Protein AF-A0A7Y2SJ14-F1 (afdb_monomer_lite)

Radius of gyration: 13.79 Å; chains: 1; bounding box: 32×38×30 Å

pLDDT: mean 85.75, std 10.28, range [45.66, 97.44]

Foldseek 3Di:
DDAFEWEDAQADIDGDAAAAFKHKYKYAYHHPFFFKFKFKKFAPDPDDLVLQLVQLVQVLVVHHDPDHGDIGGFDDDGDGTSNDIDIDMGRDDWHKMKMFMDGPDPRRHRNDDMDMDTHD

Sequence (120 aa):
MLLSAITIGKDDYSIPELSAGTHTLKVVNASGDPDGWAFIVKLGGDTKAEDILPAFAFLFGGQQPAKMPDFSPVGGLMGYTLGDSFYTTLDLAPGNYAVIASVGAQGLPYSGLTKSFTVK

Structure (mmCIF, N/CA/C/O backbone):
data_AF-A0A7Y2SJ14-F1
#
_entry.id   AF-A0A7Y2SJ14-F1
#
loop_
_atom_site.group_PDB
_atom_site.id
_atom_site.type_symbol
_atom_site.label_atom_id
_atom_site.label_alt_id
_atom_site.label_comp_id
_atom_site.label_asym_id
_atom_site.label_entity_id
_atom_site.label_seq_id
_atom_site.pdbx_PDB_ins_code
_atom_site.Cartn_x
_atom_site.Cartn_y
_atom_site.Cartn_z
_atom_site.occupancy
_atom_site.B_iso_or_equiv
_atom_site.auth_seq_id
_atom_site.auth_comp_id
_atom_site.auth_asym_id
_atom_site.auth_atom_id
_atom_site.pdbx_PDB_model_num
ATOM 1 N N . MET A 1 1 ? -11.129 -20.782 9.108 1.00 45.66 1 MET A N 1
ATOM 2 C CA . MET A 1 1 ? -10.720 -19.368 9.001 1.00 45.66 1 MET A CA 1
ATOM 3 C C . MET A 1 1 ? -10.605 -19.073 7.513 1.00 45.66 1 MET A C 1
ATOM 5 O O . MET A 1 1 ? -9.829 -19.754 6.855 1.00 45.66 1 MET A O 1
ATOM 9 N N . LEU A 1 2 ? -11.450 -18.206 6.951 1.00 50.69 2 LEU A N 1
ATOM 10 C CA . LEU A 1 2 ? -11.307 -17.790 5.551 1.00 50.69 2 LEU A CA 1
ATOM 11 C C . LEU A 1 2 ? -10.123 -16.822 5.492 1.00 50.69 2 LEU A C 1
ATOM 13 O O . LEU A 1 2 ? -10.137 -15.802 6.173 1.00 50.69 2 LEU A O 1
ATOM 17 N N . LEU A 1 3 ? -9.081 -17.180 4.748 1.00 67.44 3 LEU A N 1
ATOM 18 C CA . LEU A 1 3 ? -7.978 -16.270 4.452 1.00 67.44 3 LEU A CA 1
ATOM 19 C C . LEU A 1 3 ? -8.507 -15.157 3.542 1.00 67.44 3 LEU A C 1
ATOM 21 O O . LEU A 1 3 ? -8.953 -15.435 2.429 1.00 67.44 3 LEU A O 1
ATOM 25 N N . SER A 1 4 ? -8.459 -13.914 4.015 1.00 87.06 4 SER A N 1
ATOM 26 C CA . SER A 1 4 ? -8.756 -12.736 3.201 1.00 87.06 4 SER A CA 1
ATOM 27 C C . SER A 1 4 ? -7.645 -12.536 2.171 1.00 87.06 4 SER A C 1
ATOM 29 O O . SER A 1 4 ? -6.463 -12.667 2.501 1.00 87.06 4 SER A O 1
ATOM 31 N N . ALA A 1 5 ? -8.010 -12.241 0.921 1.00 89.31 5 ALA A N 1
ATOM 32 C CA . ALA A 1 5 ? -7.053 -12.128 -0.175 1.00 89.31 5 ALA A CA 1
ATOM 33 C C . ALA A 1 5 ? -7.089 -10.749 -0.838 1.00 89.31 5 ALA A C 1
ATOM 35 O O . ALA A 1 5 ? -8.134 -10.340 -1.335 1.00 89.31 5 ALA A O 1
ATOM 36 N N . ILE A 1 6 ? -5.942 -10.074 -0.899 1.00 90.12 6 ILE A N 1
ATOM 37 C CA . ILE A 1 6 ? -5.731 -8.919 -1.778 1.00 90.12 6 ILE A CA 1
ATOM 38 C C . ILE A 1 6 ? -5.273 -9.462 -3.130 1.00 90.12 6 ILE A C 1
ATOM 40 O O . ILE A 1 6 ? -4.290 -10.195 -3.192 1.00 90.12 6 ILE A O 1
ATOM 44 N N . THR A 1 7 ? -5.964 -9.107 -4.208 1.00 9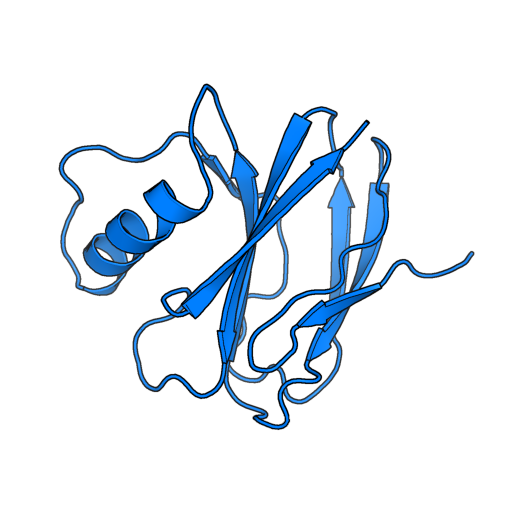1.00 7 THR A N 1
ATOM 45 C CA . THR A 1 7 ? -5.581 -9.501 -5.570 1.00 91.00 7 THR A CA 1
ATOM 46 C C . THR A 1 7 ? -5.134 -8.275 -6.349 1.00 91.00 7 THR A C 1
ATOM 48 O O . THR A 1 7 ? -5.870 -7.293 -6.424 1.00 91.00 7 THR A O 1
ATOM 51 N N . ILE A 1 8 ? -3.932 -8.344 -6.912 1.00 89.19 8 ILE A N 1
ATOM 52 C CA . ILE A 1 8 ? -3.313 -7.316 -7.747 1.00 89.19 8 ILE A CA 1
ATOM 53 C C . ILE A 1 8 ? -3.466 -7.769 -9.196 1.00 89.19 8 ILE A C 1
ATOM 55 O O . ILE A 1 8 ? -2.836 -8.745 -9.607 1.00 89.19 8 ILE A O 1
ATOM 59 N N . GLY A 1 9 ? -4.355 -7.119 -9.939 1.00 87.88 9 GLY A N 1
ATOM 60 C CA . GLY A 1 9 ? -4.533 -7.342 -11.366 1.00 87.88 9 GLY A CA 1
ATOM 61 C C . GLY A 1 9 ? -3.550 -6.517 -12.191 1.00 87.88 9 GLY A C 1
ATOM 62 O O . GLY A 1 9 ? -2.658 -5.854 -11.663 1.00 87.88 9 GLY A O 1
ATOM 63 N N . LYS A 1 10 ? -3.712 -6.568 -13.514 1.00 83.88 10 LYS A N 1
ATOM 64 C CA . LYS A 1 10 ? -2.879 -5.788 -14.438 1.00 83.88 10 LYS A CA 1
ATOM 65 C C . LYS A 1 10 ? -3.166 -4.289 -14.344 1.00 83.88 10 LYS A C 1
ATOM 67 O O . LYS A 1 10 ? -2.232 -3.499 -14.369 1.00 83.88 10 LYS A O 1
ATOM 72 N N . ASP A 1 11 ? -4.445 -3.936 -14.234 1.00 85.31 11 ASP A N 1
ATOM 73 C CA . ASP A 1 11 ? -4.937 -2.552 -14.260 1.00 85.31 11 ASP A CA 1
ATOM 74 C C . ASP A 1 11 ? -5.841 -2.232 -13.050 1.00 85.31 11 ASP A C 1
ATOM 76 O O . ASP A 1 11 ? -6.355 -1.121 -12.920 1.00 85.31 11 ASP A O 1
ATOM 80 N N . ASP A 1 12 ? -6.065 -3.201 -12.156 1.00 87.50 12 ASP A N 1
ATOM 81 C CA . ASP A 1 12 ? -7.016 -3.104 -11.052 1.00 87.50 12 ASP A CA 1
ATOM 82 C C . ASP A 1 12 ? -6.581 -3.867 -9.788 1.00 87.50 12 ASP A C 1
ATOM 84 O O . ASP A 1 12 ? -5.557 -4.549 -9.740 1.00 87.50 12 ASP A O 1
ATOM 88 N N . TYR A 1 13 ? -7.381 -3.719 -8.728 1.00 88.94 13 TYR A N 1
ATOM 89 C CA . TYR A 1 13 ? -7.219 -4.437 -7.467 1.00 88.94 13 TYR A CA 1
ATOM 90 C C . TYR A 1 13 ? -8.559 -4.937 -6.948 1.00 88.94 13 TYR A C 1
ATOM 92 O O . TYR A 1 13 ? -9.562 -4.217 -6.988 1.00 88.94 13 TYR A O 1
ATOM 100 N N . SER A 1 14 ? -8.523 -6.104 -6.313 1.00 92.00 14 SER A N 1
ATOM 101 C CA . SER A 1 14 ? -9.573 -6.573 -5.415 1.00 92.00 14 SER A CA 1
ATOM 102 C C . SER A 1 14 ? -9.051 -6.583 -3.982 1.00 92.00 14 SER A C 1
ATOM 104 O O . SER A 1 14 ? -8.030 -7.208 -3.691 1.00 92.00 14 SER A O 1
ATOM 106 N N . ILE A 1 15 ? -9.735 -5.867 -3.090 1.00 91.38 15 ILE A N 1
ATOM 107 C CA . ILE A 1 15 ? -9.410 -5.794 -1.662 1.00 91.38 15 ILE A CA 1
ATOM 108 C C . ILE A 1 15 ? -10.677 -6.186 -0.893 1.00 91.38 15 ILE A C 1
ATOM 110 O O . ILE A 1 15 ? -11.736 -5.616 -1.168 1.00 91.38 15 ILE A O 1
ATOM 114 N N . PRO A 1 16 ? -10.604 -7.149 0.040 1.00 91.31 16 PRO A N 1
ATOM 115 C CA . PRO A 1 16 ? -11.752 -7.542 0.841 1.00 91.31 16 PRO A CA 1
ATOM 116 C C . PRO A 1 16 ? -12.091 -6.439 1.847 1.00 91.31 16 PRO A C 1
ATOM 118 O O . PRO A 1 16 ? -11.247 -5.609 2.187 1.00 91.31 16 PRO A O 1
ATOM 121 N N . GLU A 1 17 ? -13.312 -6.446 2.376 1.00 92.81 17 GLU A N 1
ATOM 122 C CA . GLU A 1 17 ? -13.602 -5.624 3.550 1.00 92.81 17 GLU A CA 1
ATOM 123 C C . GLU A 1 17 ? -12.786 -6.137 4.746 1.00 92.81 17 GLU A C 1
ATOM 125 O O . GLU A 1 17 ? -12.777 -7.335 5.038 1.00 92.81 17 GLU A O 1
ATOM 130 N N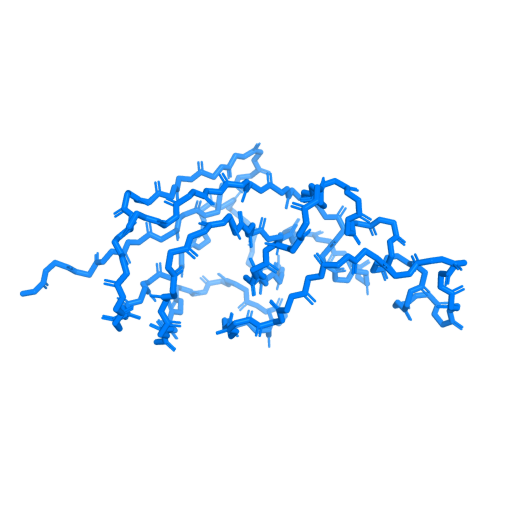 . LEU A 1 18 ? -12.089 -5.227 5.427 1.00 92.88 18 LEU A N 1
ATOM 131 C CA . LEU A 1 18 ? -11.242 -5.538 6.576 1.00 92.88 18 LEU A CA 1
ATOM 132 C C . LEU A 1 18 ? -11.735 -4.763 7.799 1.00 92.88 18 LEU A C 1
ATOM 134 O O . LEU A 1 18 ? -12.012 -3.566 7.724 1.00 92.88 18 LEU A O 1
ATOM 138 N N . SER A 1 19 ? -11.843 -5.455 8.928 1.00 95.69 19 SER A N 1
ATOM 139 C CA . SER A 1 19 ? -12.093 -4.846 10.237 1.00 95.69 19 SER A CA 1
ATOM 140 C C . SER A 1 19 ? -10.782 -4.579 10.964 1.00 95.69 19 SER A C 1
ATOM 142 O O . SER A 1 19 ? -9.738 -5.118 10.593 1.00 95.69 19 SER A O 1
ATOM 144 N N . ALA A 1 20 ? -10.826 -3.807 12.041 1.00 96.25 20 ALA A N 1
ATOM 145 C CA . ALA A 1 20 ? -9.703 -3.716 12.959 1.00 96.25 20 ALA A CA 1
ATOM 146 C C . ALA A 1 20 ? -9.317 -5.093 13.542 1.00 96.25 20 ALA A C 1
ATOM 148 O O . ALA A 1 20 ? -10.150 -6.003 13.642 1.00 96.25 20 ALA A O 1
ATOM 149 N N . GLY A 1 21 ? -8.050 -5.223 13.934 1.00 94.69 21 GLY A N 1
ATOM 150 C CA . GLY A 1 21 ? -7.444 -6.417 14.517 1.00 94.69 21 GLY A CA 1
ATOM 151 C C . GLY A 1 21 ? -6.398 -7.080 13.621 1.00 94.69 21 GLY A C 1
ATOM 152 O O . GLY A 1 21 ? -6.017 -6.571 12.566 1.00 94.69 21 GLY A O 1
ATOM 153 N N . THR A 1 22 ? -5.933 -8.248 14.060 1.00 94.12 22 THR A N 1
ATOM 154 C CA . THR A 1 22 ? -4.901 -9.013 13.357 1.00 94.12 22 THR A CA 1
ATOM 155 C C . THR A 1 22 ? -5.489 -9.820 12.202 1.00 94.12 22 THR A C 1
ATOM 157 O O . THR A 1 22 ? -6.357 -10.669 12.404 1.00 94.12 22 THR A O 1
ATOM 160 N N . HIS A 1 23 ? -4.956 -9.611 10.998 1.00 91.69 23 HIS A N 1
ATOM 161 C CA . HIS A 1 23 ? -5.324 -10.347 9.789 1.00 91.69 23 HIS A CA 1
ATOM 162 C C . HIS A 1 23 ? -4.106 -11.002 9.164 1.00 91.69 23 HIS A C 1
ATOM 164 O O . HIS A 1 23 ? -3.090 -10.347 8.943 1.00 91.69 23 HIS A O 1
ATOM 170 N N . THR A 1 24 ? -4.239 -12.272 8.789 1.00 91.31 24 THR A N 1
ATOM 171 C CA . THR A 1 24 ? -3.324 -12.903 7.835 1.00 91.31 24 THR A CA 1
ATOM 172 C C . THR A 1 24 ? -3.936 -12.783 6.447 1.00 91.31 24 THR A C 1
ATOM 174 O O . THR A 1 24 ? -4.963 -13.396 6.152 1.00 91.31 24 THR A O 1
ATOM 177 N N . LEU A 1 25 ? -3.308 -11.969 5.606 1.00 89.25 25 LEU A N 1
ATOM 178 C CA . LEU A 1 25 ? -3.739 -11.688 4.247 1.00 89.25 25 LEU A CA 1
ATOM 179 C C . LEU A 1 25 ? -2.905 -12.502 3.268 1.00 89.25 25 LEU A C 1
ATOM 181 O O . LEU A 1 25 ? -1.674 -12.484 3.327 1.00 89.25 25 LEU A O 1
ATOM 185 N N . LYS A 1 26 ? -3.577 -13.178 2.338 1.00 89.06 26 LYS A N 1
ATOM 186 C CA . LYS A 1 26 ? -2.937 -13.677 1.122 1.00 89.06 26 LYS A CA 1
ATOM 187 C C . LYS A 1 26 ? -2.873 -12.527 0.124 1.00 89.06 26 LYS A C 1
ATOM 189 O O . LYS A 1 26 ? -3.893 -11.908 -0.155 1.00 89.06 26 LYS A O 1
ATOM 194 N N . VAL A 1 27 ? -1.716 -12.244 -0.444 1.00 87.94 27 VAL A N 1
ATOM 195 C CA . VAL A 1 27 ? -1.599 -11.291 -1.547 1.00 87.94 27 VAL A CA 1
ATOM 196 C C . VAL A 1 27 ? -1.290 -12.073 -2.809 1.00 87.94 27 VAL A C 1
ATOM 198 O O . VAL A 1 27 ? -0.354 -12.870 -2.850 1.00 87.94 27 VAL A O 1
ATOM 201 N N . VAL A 1 28 ? -2.136 -11.890 -3.814 1.00 88.12 28 VAL A N 1
ATOM 202 C CA . VAL A 1 28 ? -2.145 -12.645 -5.063 1.00 88.12 28 VAL A CA 1
ATOM 203 C C . VAL A 1 28 ? -1.804 -11.698 -6.197 1.00 88.12 28 VAL A C 1
ATOM 205 O O . VAL A 1 28 ? -2.479 -10.688 -6.383 1.00 88.12 28 VAL A O 1
ATOM 208 N N . ASN A 1 29 ? -0.797 -12.045 -6.986 1.00 86.44 29 ASN A N 1
ATOM 209 C CA . ASN A 1 29 ? -0.551 -11.402 -8.265 1.00 86.44 29 ASN A CA 1
ATOM 210 C C . ASN A 1 29 ? -1.310 -12.140 -9.366 1.00 86.44 29 ASN A C 1
ATOM 212 O O . ASN A 1 29 ? -1.037 -13.303 -9.651 1.00 86.44 29 ASN A O 1
ATOM 216 N N . ALA A 1 30 ? -2.283 -11.460 -9.958 1.00 88.94 30 ALA A N 1
ATOM 217 C CA . ALA A 1 30 ? -3.106 -11.941 -11.060 1.00 88.94 30 ALA A CA 1
ATOM 218 C C . ALA A 1 30 ? -2.905 -11.097 -12.332 1.00 88.94 30 ALA A C 1
ATOM 220 O O . ALA A 1 30 ? -3.714 -11.163 -13.254 1.00 88.94 30 ALA A O 1
ATOM 221 N N . SER A 1 31 ? -1.840 -10.293 -12.391 1.00 86.69 31 SER A N 1
ATOM 222 C CA . SER A 1 31 ? -1.537 -9.408 -13.524 1.00 86.69 31 SER A CA 1
ATOM 223 C C . SER A 1 31 ? -1.074 -10.143 -14.791 1.00 86.69 31 SER A C 1
ATOM 225 O O . SER A 1 31 ? -1.165 -9.594 -15.889 1.00 86.69 31 SER A O 1
ATOM 227 N N . GLY A 1 32 ? -0.568 -11.372 -14.639 1.00 86.62 32 GLY A N 1
ATOM 228 C CA . GLY A 1 32 ? 0.112 -12.124 -15.696 1.00 86.62 32 GLY A CA 1
ATOM 229 C C . GLY A 1 32 ? 1.613 -11.833 -15.822 1.00 86.62 32 GLY A C 1
ATOM 230 O O . GLY A 1 32 ? 2.267 -12.483 -16.633 1.00 86.62 32 GLY A O 1
ATOM 231 N N . ASP A 1 33 ? 2.162 -10.915 -15.023 1.00 86.31 33 ASP A N 1
ATOM 232 C CA . ASP A 1 33 ? 3.593 -10.603 -14.971 1.00 86.31 33 ASP A CA 1
ATOM 233 C C . ASP A 1 33 ? 4.175 -11.033 -13.610 1.00 86.31 33 ASP A C 1
ATOM 235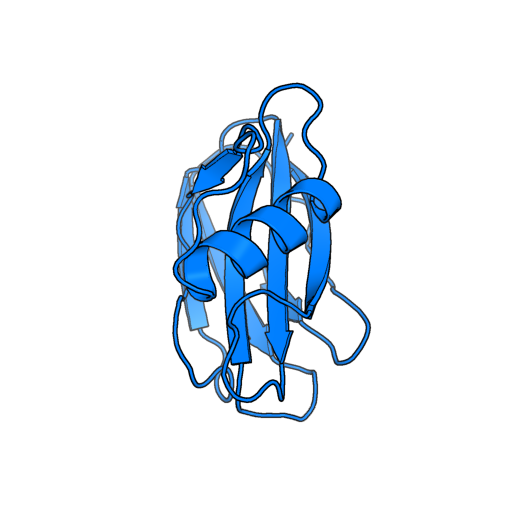 O O . ASP A 1 33 ? 3.635 -10.637 -12.573 1.00 86.31 33 ASP A O 1
ATOM 239 N N . PRO A 1 34 ? 5.218 -11.882 -13.569 1.00 82.19 34 PRO A N 1
ATOM 240 C CA . PRO A 1 34 ? 5.773 -12.390 -12.318 1.00 82.19 34 PRO A CA 1
ATOM 241 C C . PRO A 1 34 ? 6.605 -11.358 -11.546 1.00 82.19 34 PRO A C 1
ATOM 243 O O . PRO A 1 34 ? 6.802 -11.535 -10.339 1.00 82.19 34 PRO A O 1
ATOM 246 N N . ASP A 1 35 ? 7.082 -10.303 -12.203 1.00 83.06 35 ASP A N 1
ATOM 247 C CA . ASP A 1 35 ? 7.949 -9.307 -11.590 1.00 83.06 35 ASP A CA 1
ATOM 248 C C . ASP A 1 35 ? 7.116 -8.158 -11.028 1.00 83.06 35 ASP A C 1
ATOM 250 O O . ASP A 1 35 ? 6.174 -7.660 -11.647 1.00 83.06 35 ASP A O 1
ATOM 254 N N . GLY A 1 36 ? 7.457 -7.702 -9.830 1.00 81.31 36 GLY A N 1
ATOM 255 C CA . GLY A 1 36 ? 6.782 -6.559 -9.241 1.00 81.31 36 GLY A CA 1
ATOM 256 C C . GLY A 1 36 ? 7.024 -6.407 -7.757 1.00 81.31 36 GLY A C 1
ATOM 257 O O . GLY A 1 36 ? 7.751 -7.178 -7.152 1.00 81.31 36 GLY A O 1
ATOM 258 N N . TRP A 1 37 ? 6.384 -5.403 -7.169 1.00 85.06 37 TRP A N 1
ATOM 259 C CA . TRP A 1 37 ? 6.428 -5.108 -5.742 1.00 85.06 37 TRP A CA 1
ATOM 260 C C . TRP A 1 37 ? 5.044 -4.692 -5.264 1.00 85.06 37 TRP A C 1
ATOM 262 O O . TRP A 1 37 ? 4.319 -4.042 -6.013 1.00 85.06 37 TRP A O 1
ATOM 272 N N . ALA A 1 38 ? 4.706 -4.991 -4.010 1.00 86.62 38 ALA A N 1
ATOM 273 C CA . ALA A 1 38 ? 3.488 -4.516 -3.363 1.00 86.62 38 ALA A CA 1
ATOM 274 C C . ALA A 1 38 ? 3.805 -3.947 -1.976 1.00 86.62 38 ALA A C 1
ATOM 276 O O . ALA A 1 38 ? 4.638 -4.471 -1.247 1.00 86.62 38 ALA A O 1
ATOM 277 N N . PHE A 1 39 ? 3.145 -2.867 -1.587 1.00 88.06 39 PHE A N 1
ATOM 278 C CA . PHE A 1 39 ? 3.365 -2.236 -0.296 1.00 88.06 39 PHE A CA 1
ATOM 279 C C . PHE A 1 39 ? 2.058 -1.737 0.285 1.00 88.06 39 PHE A C 1
ATOM 281 O O . PHE A 1 39 ? 1.238 -1.160 -0.426 1.00 88.06 39 PHE A O 1
ATOM 288 N N . ILE A 1 40 ? 1.861 -1.982 1.578 1.00 90.69 40 ILE A N 1
ATOM 289 C CA . ILE A 1 40 ? 0.647 -1.594 2.285 1.00 90.69 40 ILE A CA 1
ATOM 290 C C . ILE A 1 40 ? 1.016 -0.520 3.302 1.00 90.69 40 ILE A C 1
ATOM 292 O O . ILE A 1 40 ? 1.929 -0.680 4.118 1.00 90.69 40 ILE A O 1
ATOM 296 N N . VAL A 1 41 ? 0.288 0.588 3.243 1.00 93.00 41 VAL A N 1
ATOM 297 C CA . VAL A 1 41 ? 0.493 1.755 4.101 1.00 93.00 41 VAL A CA 1
ATOM 298 C C . VAL A 1 41 ? -0.811 2.154 4.769 1.00 93.00 41 VAL A C 1
ATOM 300 O O . VAL A 1 41 ? -1.887 2.026 4.184 1.00 93.00 41 VAL A O 1
ATOM 303 N N . LYS A 1 42 ? -0.711 2.674 5.992 1.00 95.94 42 LYS A N 1
ATOM 304 C CA . LYS A 1 42 ? -1.782 3.433 6.634 1.00 95.94 42 LYS A CA 1
ATOM 305 C C . LYS A 1 42 ? -1.640 4.897 6.239 1.00 95.94 42 LYS A C 1
ATOM 307 O O . LYS A 1 42 ? -0.553 5.452 6.372 1.00 95.94 42 LYS A O 1
ATOM 312 N N . LEU A 1 43 ? -2.724 5.504 5.778 1.00 96.62 43 LEU A N 1
ATOM 313 C CA . LEU A 1 43 ? -2.782 6.915 5.407 1.00 96.62 43 LEU A CA 1
ATOM 314 C C . LEU A 1 43 ? -3.116 7.757 6.643 1.00 96.62 43 LEU A C 1
ATOM 316 O O . LEU A 1 43 ? -4.045 7.429 7.389 1.00 96.62 43 LEU A O 1
ATOM 320 N N . GLY A 1 44 ? -2.342 8.817 6.861 1.00 96.94 44 GLY A N 1
ATOM 321 C CA . GLY A 1 44 ? -2.539 9.798 7.922 1.00 96.94 44 GLY A CA 1
ATOM 322 C C . GLY A 1 44 ? -3.111 11.114 7.392 1.00 96.94 44 GLY A C 1
ATOM 323 O O . GLY A 1 44 ? -2.903 11.484 6.231 1.00 96.94 44 GLY A O 1
ATOM 324 N N . GLY A 1 45 ? -3.863 11.810 8.248 1.00 93.38 45 GLY A N 1
ATOM 325 C CA . GLY A 1 45 ? -4.525 13.072 7.911 1.00 93.38 45 GLY A CA 1
ATOM 326 C C . GLY A 1 45 ? -5.374 12.973 6.639 1.00 93.38 45 GLY A C 1
ATOM 327 O O . GLY A 1 45 ? -6.167 12.045 6.483 1.00 93.38 45 GLY A O 1
ATOM 328 N N . ASP A 1 46 ? -5.159 13.925 5.730 1.00 93.50 46 ASP A N 1
ATOM 329 C CA . ASP A 1 46 ? -5.831 14.002 4.426 1.00 93.50 46 ASP A CA 1
ATOM 330 C C . ASP A 1 46 ? -5.030 13.341 3.286 1.00 93.50 46 ASP A C 1
ATOM 332 O O . ASP A 1 46 ? -5.371 13.513 2.114 1.00 93.50 46 ASP A O 1
ATOM 336 N N . THR A 1 47 ? -3.954 12.611 3.607 1.00 95.38 47 THR A N 1
ATOM 337 C CA . THR A 1 47 ? -3.086 11.976 2.606 1.00 95.38 47 THR A CA 1
ATOM 338 C C . THR A 1 47 ? -3.861 10.953 1.790 1.00 95.38 47 THR A C 1
ATOM 340 O O . THR A 1 47 ? -4.545 10.083 2.336 1.00 95.38 47 THR A O 1
ATOM 343 N N . LYS A 1 48 ? -3.701 11.014 0.470 1.00 93.31 48 LYS A N 1
ATOM 344 C CA . LYS A 1 48 ? -4.246 10.039 -0.470 1.00 93.31 48 LYS A CA 1
ATOM 345 C C . LYS A 1 48 ? -3.139 9.152 -1.023 1.00 93.31 48 LYS A C 1
ATOM 347 O O . LYS A 1 48 ? -1.956 9.479 -0.953 1.00 93.31 48 LYS A O 1
ATOM 352 N N . ALA A 1 49 ? -3.517 8.012 -1.594 1.00 90.25 49 ALA A N 1
ATOM 353 C CA . ALA A 1 49 ? -2.545 7.076 -2.152 1.00 90.25 49 ALA A CA 1
ATOM 354 C C . ALA A 1 49 ? -1.740 7.701 -3.308 1.00 90.25 49 ALA A C 1
ATOM 356 O O . ALA A 1 49 ? -0.555 7.418 -3.468 1.00 90.25 49 ALA A O 1
ATOM 357 N N . GLU A 1 50 ? -2.367 8.587 -4.082 1.00 89.62 50 GLU A N 1
ATOM 358 C CA . GLU A 1 50 ? -1.757 9.296 -5.208 1.00 89.62 50 GLU A CA 1
ATOM 359 C C . GLU A 1 50 ? -0.671 10.284 -4.762 1.00 89.62 50 GLU A C 1
ATOM 361 O O . GLU A 1 50 ? 0.257 10.546 -5.523 1.00 89.62 50 GLU A O 1
ATOM 366 N N . ASP A 1 51 ? -0.734 10.786 -3.524 1.00 90.75 51 ASP A N 1
ATOM 367 C CA . ASP A 1 51 ? 0.288 11.680 -2.967 1.00 90.75 51 ASP A CA 1
ATOM 368 C C . ASP A 1 51 ? 1.598 10.931 -2.663 1.00 90.75 51 ASP A C 1
ATOM 370 O O . ASP A 1 51 ? 2.666 11.539 -2.576 1.00 90.75 51 ASP A O 1
ATOM 374 N N . ILE A 1 52 ? 1.533 9.602 -2.510 1.00 89.69 52 ILE A N 1
ATOM 375 C CA . ILE A 1 52 ? 2.672 8.759 -2.124 1.00 89.69 52 ILE A CA 1
ATOM 376 C C . ILE A 1 52 ? 3.548 8.403 -3.327 1.00 89.69 52 ILE A C 1
ATOM 378 O O . ILE A 1 52 ? 4.772 8.369 -3.187 1.00 89.69 52 ILE A O 1
ATOM 382 N N . LEU A 1 53 ? 2.964 8.194 -4.515 1.00 87.44 53 LEU A N 1
ATOM 383 C CA . LEU A 1 53 ? 3.724 7.801 -5.712 1.00 87.44 53 LEU A CA 1
ATOM 384 C C . LEU A 1 53 ? 4.847 8.798 -6.064 1.00 87.44 53 LEU A C 1
ATOM 386 O O . LEU A 1 53 ? 5.983 8.354 -6.250 1.00 87.44 53 LEU A O 1
ATOM 390 N N . PRO A 1 54 ? 4.613 10.130 -6.100 1.00 88.56 54 PRO A N 1
ATOM 391 C CA . PRO A 1 54 ? 5.683 11.088 -6.358 1.00 88.56 54 PRO A CA 1
ATOM 392 C C . PRO A 1 54 ? 6.756 11.060 -5.269 1.00 88.56 54 PRO A C 1
ATOM 394 O O . PRO A 1 54 ? 7.942 11.133 -5.578 1.00 88.56 54 PRO A O 1
ATOM 397 N N . ALA A 1 55 ? 6.363 10.917 -3.997 1.00 88.94 55 ALA A N 1
ATOM 398 C CA . ALA A 1 55 ? 7.307 10.851 -2.884 1.00 88.94 55 ALA A CA 1
ATOM 399 C C . ALA A 1 55 ? 8.228 9.627 -2.999 1.00 88.94 55 ALA A C 1
ATOM 401 O O . ALA A 1 55 ? 9.438 9.752 -2.820 1.00 88.94 55 ALA A O 1
ATOM 402 N N . PHE A 1 56 ? 7.682 8.468 -3.368 1.00 86.88 56 PHE A N 1
ATOM 403 C CA . PHE A 1 56 ? 8.468 7.272 -3.661 1.00 86.88 56 PHE A CA 1
ATOM 404 C C . PHE A 1 56 ? 9.366 7.450 -4.881 1.00 86.88 56 PHE A C 1
ATOM 406 O O . PHE A 1 56 ? 10.537 7.087 -4.810 1.00 86.88 56 PHE A O 1
ATOM 413 N N . ALA A 1 57 ? 8.881 8.071 -5.957 1.00 86.06 57 ALA A N 1
ATOM 414 C CA . ALA A 1 57 ? 9.713 8.370 -7.119 1.00 86.06 57 ALA A CA 1
ATOM 415 C C . ALA A 1 57 ? 10.932 9.238 -6.757 1.00 86.06 57 ALA A C 1
ATOM 417 O O . ALA A 1 57 ? 12.045 8.916 -7.171 1.00 86.06 57 ALA A O 1
ATOM 418 N N . PHE A 1 58 ? 10.755 10.278 -5.930 1.00 89.25 58 PHE A N 1
ATOM 419 C CA . PHE A 1 58 ? 11.877 11.066 -5.408 1.00 89.25 58 PHE A CA 1
ATOM 420 C C . PHE A 1 58 ? 12.829 10.200 -4.576 1.00 89.25 58 PHE A C 1
ATOM 422 O O . PHE A 1 58 ? 14.018 10.136 -4.889 1.00 89.25 58 PHE A O 1
ATOM 429 N N . LEU A 1 59 ? 12.313 9.495 -3.563 1.00 87.12 59 LEU A N 1
ATOM 430 C CA . LEU A 1 59 ? 13.128 8.705 -2.634 1.00 87.12 59 LEU A CA 1
ATOM 431 C C . LEU A 1 59 ? 13.945 7.618 -3.345 1.00 87.12 59 LEU A C 1
ATOM 433 O O . LEU A 1 59 ? 15.154 7.523 -3.140 1.00 87.12 59 LEU A O 1
ATOM 437 N N . PHE A 1 60 ? 13.315 6.824 -4.214 1.00 83.94 60 PHE A N 1
ATOM 438 C CA . PHE A 1 60 ? 13.995 5.766 -4.968 1.00 83.94 60 PHE 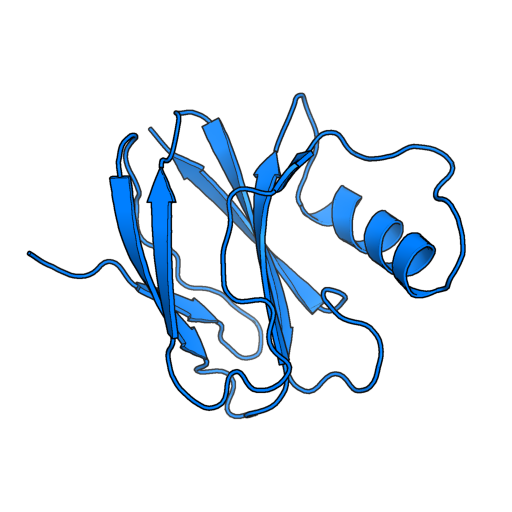A CA 1
ATOM 439 C C . PHE A 1 60 ? 14.860 6.310 -6.113 1.00 83.94 60 PHE A C 1
ATOM 441 O O . PHE A 1 60 ? 15.772 5.621 -6.563 1.00 83.94 60 PHE A O 1
ATOM 448 N N . GLY A 1 61 ? 14.635 7.556 -6.538 1.00 85.56 61 GLY A N 1
ATOM 449 C CA . GLY A 1 61 ? 15.523 8.308 -7.427 1.00 85.56 61 GLY A CA 1
ATOM 450 C C . GLY A 1 61 ? 16.721 8.960 -6.723 1.00 85.56 61 GLY A C 1
ATOM 451 O O . GLY A 1 61 ? 17.495 9.659 -7.374 1.00 85.56 61 GLY A O 1
ATOM 452 N N . GLY A 1 62 ? 16.887 8.766 -5.408 1.00 87.44 62 GLY A N 1
ATOM 453 C CA . GLY A 1 62 ? 17.984 9.348 -4.625 1.00 87.44 62 GLY A CA 1
ATOM 454 C C . GLY A 1 62 ? 17.782 10.821 -4.257 1.00 87.44 62 GLY A C 1
ATOM 455 O O . GLY A 1 62 ? 18.736 11.512 -3.904 1.00 87.44 62 GLY A O 1
ATOM 456 N N . GLN A 1 63 ? 16.549 11.314 -4.348 1.00 90.12 63 GLN A N 1
ATOM 457 C CA . GLN A 1 63 ? 16.163 12.677 -4.011 1.00 90.12 63 GLN A CA 1
ATOM 458 C C . GLN A 1 63 ? 15.259 12.692 -2.776 1.00 90.12 63 GLN A C 1
ATOM 460 O O . GLN A 1 63 ? 14.542 11.738 -2.481 1.00 90.12 63 GLN A O 1
ATOM 465 N N . GLN A 1 64 ? 15.257 13.807 -2.052 1.00 89.31 64 GLN A N 1
ATOM 466 C CA . GLN A 1 64 ? 14.318 14.014 -0.957 1.00 89.31 64 GLN A CA 1
ATOM 467 C C . GLN A 1 64 ? 13.108 14.806 -1.471 1.00 89.31 64 GLN A C 1
ATOM 469 O O . GLN A 1 64 ? 13.298 15.889 -2.031 1.00 89.31 64 GLN A O 1
ATOM 474 N N . PRO A 1 65 ? 11.868 14.318 -1.294 1.00 88.62 65 PRO A N 1
ATOM 475 C CA . PRO A 1 65 ? 10.691 15.100 -1.645 1.00 88.62 65 PRO A CA 1
ATOM 476 C C . PRO A 1 65 ? 10.585 16.334 -0.741 1.00 88.62 65 PRO A C 1
ATOM 478 O O . PRO A 1 65 ? 10.902 16.283 0.448 1.00 88.62 65 PRO A O 1
ATOM 481 N N . ALA A 1 66 ? 10.092 17.444 -1.295 1.00 88.69 66 ALA A N 1
ATOM 482 C CA . ALA A 1 66 ? 9.954 18.711 -0.568 1.00 88.69 66 ALA A CA 1
ATOM 483 C C . ALA A 1 66 ? 9.047 18.600 0.672 1.00 88.69 66 ALA A C 1
ATOM 485 O O . ALA A 1 66 ? 9.234 19.309 1.659 1.00 88.69 66 ALA A O 1
ATOM 486 N N . LYS A 1 67 ? 8.065 17.697 0.618 1.00 88.00 67 LYS A N 1
ATOM 487 C CA . LYS A 1 67 ? 7.196 17.332 1.732 1.00 88.00 67 LYS A CA 1
ATOM 488 C C . LYS A 1 67 ? 6.915 15.838 1.656 1.00 88.00 67 LYS A C 1
ATOM 490 O O . LYS A 1 67 ? 6.522 15.345 0.602 1.00 88.00 67 LYS A O 1
ATOM 495 N N . MET A 1 68 ? 7.087 15.142 2.776 1.00 90.38 68 MET A N 1
ATOM 496 C CA . MET A 1 68 ? 6.638 13.758 2.895 1.00 90.38 68 MET A CA 1
ATOM 497 C C . MET A 1 68 ? 5.123 13.724 3.137 1.00 90.38 68 MET A C 1
ATOM 499 O O . MET A 1 68 ? 4.648 14.441 4.025 1.00 90.38 68 MET A O 1
ATOM 503 N N . PRO A 1 69 ? 4.363 12.922 2.369 1.00 93.44 69 PRO A N 1
ATOM 504 C CA . PRO A 1 69 ? 2.981 12.602 2.701 1.00 93.44 69 PRO A CA 1
ATOM 505 C C . PRO A 1 69 ? 2.909 11.916 4.068 1.00 93.44 69 PRO A C 1
ATOM 507 O O . PRO A 1 69 ? 3.843 11.215 4.461 1.00 93.44 69 PRO A O 1
ATOM 510 N N . ASP A 1 70 ? 1.809 12.118 4.787 1.00 95.62 70 ASP A N 1
ATOM 511 C CA . ASP A 1 70 ? 1.605 11.487 6.088 1.00 95.62 70 ASP A CA 1
ATOM 512 C C . ASP A 1 70 ? 1.106 10.052 5.880 1.00 95.62 70 ASP A C 1
ATOM 514 O O . ASP A 1 70 ? -0.049 9.811 5.524 1.00 95.62 70 ASP A O 1
ATOM 518 N N . PHE A 1 71 ? 2.005 9.086 6.047 1.00 93.88 71 PHE A N 1
ATOM 519 C CA . PHE A 1 71 ? 1.680 7.668 6.018 1.00 93.88 71 PHE A CA 1
ATOM 520 C C . PHE A 1 71 ? 2.587 6.891 6.969 1.00 93.88 71 PHE A C 1
ATOM 522 O O . PHE A 1 71 ? 3.693 7.312 7.306 1.00 93.88 71 PHE A O 1
ATOM 529 N N . SER A 1 72 ? 2.128 5.715 7.383 1.00 92.69 72 SER A N 1
ATOM 530 C CA . SER A 1 72 ? 2.923 4.768 8.161 1.00 92.69 72 SER A CA 1
ATOM 531 C C . SER A 1 72 ? 2.989 3.419 7.447 1.00 92.69 72 SER A C 1
ATOM 533 O O . SER A 1 72 ? 1.952 2.925 6.991 1.00 92.69 72 SER A O 1
ATOM 535 N N . PRO A 1 73 ? 4.173 2.793 7.343 1.00 88.31 73 PRO A N 1
ATOM 536 C CA . PRO A 1 73 ? 4.277 1.432 6.838 1.00 88.31 73 PRO A CA 1
ATOM 537 C C . PRO A 1 73 ? 3.595 0.481 7.824 1.00 88.31 73 PRO A C 1
ATOM 539 O O . PRO A 1 73 ? 3.854 0.554 9.023 1.00 88.31 73 PRO A O 1
ATOM 542 N N . VAL A 1 74 ? 2.729 -0.410 7.338 1.00 87.38 74 VAL A N 1
ATOM 543 C CA . VAL A 1 74 ? 2.039 -1.384 8.212 1.00 87.38 74 VAL A CA 1
ATOM 544 C C . VAL A 1 74 ? 2.499 -2.821 8.011 1.00 87.38 74 VAL A C 1
ATOM 546 O O . VAL A 1 74 ? 2.021 -3.717 8.696 1.00 87.38 74 VAL A O 1
ATOM 549 N N . GLY A 1 75 ? 3.469 -3.032 7.121 1.00 73.81 75 GLY A N 1
ATOM 550 C CA . GLY A 1 75 ? 3.956 -4.352 6.729 1.00 73.81 75 GLY A CA 1
ATOM 551 C C . GLY A 1 75 ? 3.393 -4.800 5.378 1.00 73.81 75 GLY A C 1
ATOM 552 O O . GLY A 1 75 ? 2.625 -4.086 4.738 1.00 73.81 75 GLY A O 1
ATOM 553 N N . GLY A 1 76 ? 3.824 -5.972 4.913 1.00 68.44 76 GLY A N 1
ATOM 554 C CA . GLY A 1 76 ? 3.551 -6.486 3.564 1.00 68.44 76 GLY A CA 1
ATOM 555 C C . GLY A 1 76 ? 4.821 -6.994 2.876 1.00 68.44 76 GLY A C 1
ATOM 556 O O . GLY A 1 76 ? 5.926 -6.730 3.351 1.00 68.44 76 GLY A O 1
ATOM 557 N N . LEU A 1 77 ? 4.687 -7.754 1.780 1.00 65.44 77 LEU A N 1
ATOM 558 C CA . LEU A 1 77 ? 5.848 -8.260 1.036 1.00 65.44 77 LEU A CA 1
ATOM 559 C C . LEU A 1 77 ? 6.459 -7.168 0.168 1.00 65.44 77 LEU A C 1
ATOM 561 O O . LEU A 1 77 ? 5.926 -6.821 -0.878 1.00 65.44 77 LEU A O 1
ATOM 565 N N . MET A 1 78 ? 7.660 -6.755 0.544 1.00 65.69 78 MET A N 1
ATOM 566 C CA . MET A 1 78 ? 8.579 -6.057 -0.343 1.00 65.69 78 MET A CA 1
ATOM 567 C C . MET A 1 78 ? 9.512 -7.097 -0.978 1.00 65.69 78 MET A C 1
ATOM 569 O O . MET A 1 78 ? 10.477 -7.531 -0.353 1.00 65.69 78 MET A O 1
ATOM 573 N N . GLY A 1 79 ? 9.216 -7.531 -2.202 1.00 62.97 79 GLY A N 1
ATOM 574 C CA . GLY A 1 79 ? 10.044 -8.485 -2.941 1.00 62.97 79 GLY A CA 1
ATOM 575 C C . GLY A 1 79 ? 9.789 -8.392 -4.439 1.00 62.97 79 GLY A C 1
ATOM 576 O O . GLY A 1 79 ? 8.654 -8.152 -4.814 1.00 62.97 79 GLY A O 1
ATOM 577 N N . TYR A 1 80 ? 10.860 -8.557 -5.227 1.00 56.31 80 TYR A N 1
ATOM 578 C CA . TYR A 1 80 ? 10.985 -8.347 -6.684 1.00 56.31 80 TYR A CA 1
ATOM 579 C C . TYR A 1 80 ? 10.145 -9.303 -7.546 1.00 56.31 80 TYR A C 1
ATOM 581 O O . TYR A 1 80 ? 9.835 -8.990 -8.691 1.00 56.31 80 TYR A O 1
ATOM 589 N N . THR A 1 81 ? 9.774 -10.458 -6.991 1.00 65.75 81 THR A N 1
ATOM 590 C CA . THR A 1 81 ? 8.947 -11.459 -7.657 1.00 65.75 81 THR A CA 1
ATOM 591 C C . THR A 1 81 ? 7.634 -11.616 -6.907 1.00 65.75 81 THR A C 1
ATOM 593 O O . THR A 1 81 ? 7.561 -12.181 -5.816 1.00 65.75 81 THR A O 1
ATOM 596 N N . LEU A 1 82 ? 6.569 -11.134 -7.532 1.00 65.50 82 LEU A N 1
ATOM 597 C CA . LEU A 1 82 ? 5.199 -11.412 -7.133 1.00 65.50 82 LEU A CA 1
ATOM 598 C C . LEU A 1 82 ? 4.659 -12.682 -7.823 1.00 65.50 82 LEU A C 1
ATOM 600 O O . LEU A 1 82 ? 3.463 -12.940 -7.763 1.00 65.50 82 LEU A O 1
ATOM 604 N N . GLY A 1 83 ? 5.507 -13.454 -8.513 1.00 61.84 83 GLY A N 1
ATOM 605 C CA . GLY A 1 83 ? 5.116 -14.630 -9.301 1.00 61.84 83 GLY A CA 1
ATOM 606 C C . GLY A 1 83 ? 4.368 -15.719 -8.523 1.00 61.84 83 GLY A C 1
ATOM 607 O O . GLY A 1 83 ? 3.562 -16.427 -9.118 1.00 61.84 83 GLY A O 1
ATOM 608 N N . ASP A 1 84 ? 4.561 -15.793 -7.202 1.00 67.69 84 ASP A N 1
ATOM 609 C CA . ASP A 1 84 ? 3.747 -16.599 -6.292 1.00 67.69 84 ASP A CA 1
ATOM 610 C C . ASP A 1 84 ? 2.932 -15.712 -5.345 1.00 67.69 84 ASP A C 1
ATOM 612 O O . ASP A 1 84 ? 3.331 -14.607 -4.970 1.00 67.69 84 ASP A O 1
ATOM 616 N N . SER A 1 85 ? 1.783 -16.227 -4.898 1.00 78.69 85 SER A N 1
ATOM 617 C CA . SER A 1 85 ? 1.056 -15.577 -3.807 1.00 78.69 85 SER A CA 1
ATOM 618 C C . SER A 1 85 ? 1.885 -15.601 -2.525 1.00 78.69 85 SER A C 1
ATOM 620 O O . SER A 1 85 ? 2.402 -16.651 -2.147 1.00 78.69 85 SER A O 1
ATOM 622 N N . PHE A 1 86 ? 1.913 -14.493 -1.794 1.00 81.62 86 PHE A N 1
ATOM 623 C CA . PHE A 1 86 ? 2.557 -14.426 -0.484 1.00 81.62 86 PHE A CA 1
ATOM 624 C C . PHE A 1 86 ? 1.535 -14.234 0.632 1.00 81.62 86 PHE A C 1
ATOM 626 O O . PHE A 1 86 ? 0.378 -13.892 0.391 1.00 81.62 86 PHE A O 1
ATOM 633 N N . TYR A 1 87 ? 1.975 -14.437 1.870 1.00 86.44 87 TYR A N 1
ATOM 634 C CA . TYR A 1 87 ? 1.175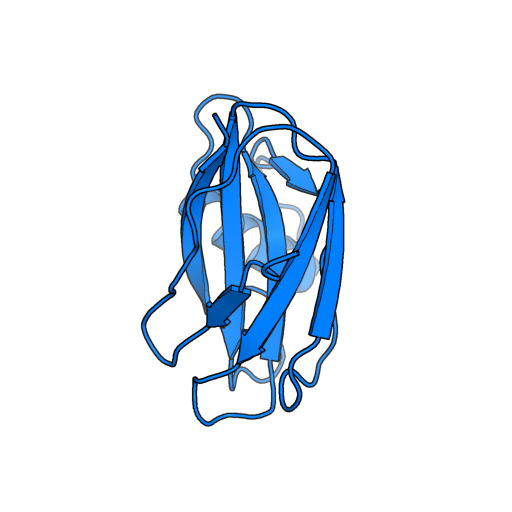 -14.154 3.055 1.00 86.44 87 TYR A CA 1
ATOM 635 C C . TYR A 1 87 ? 1.838 -13.063 3.878 1.00 86.44 87 TYR A C 1
ATOM 637 O O . TYR A 1 87 ? 3.057 -13.042 4.038 1.00 86.44 87 TYR A O 1
ATOM 645 N N . THR A 1 88 ? 1.030 -12.160 4.415 1.00 87.12 88 THR A N 1
ATOM 646 C CA . THR A 1 88 ? 1.479 -11.162 5.380 1.00 87.12 88 THR A CA 1
ATOM 647 C C . THR A 1 88 ? 0.492 -11.097 6.532 1.00 87.12 88 THR A C 1
ATOM 649 O O . THR A 1 88 ? -0.716 -11.206 6.325 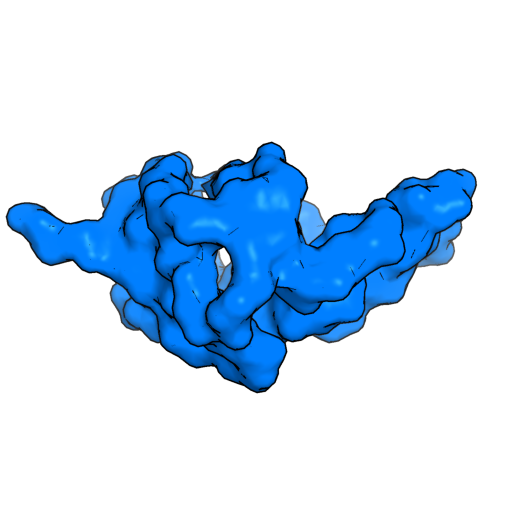1.00 87.12 88 THR A O 1
ATOM 652 N N . THR A 1 89 ? 1.006 -10.958 7.749 1.00 90.94 89 THR A N 1
ATOM 653 C CA . THR A 1 89 ? 0.180 -10.766 8.939 1.00 90.94 89 THR A CA 1
ATOM 654 C C . THR A 1 89 ? 0.311 -9.318 9.371 1.00 90.94 89 THR A C 1
ATOM 656 O O . THR A 1 89 ? 1.420 -8.862 9.644 1.00 90.94 89 THR A O 1
ATOM 659 N N . LEU A 1 90 ? -0.815 -8.613 9.415 1.00 91.12 90 LEU A N 1
ATOM 660 C CA . LEU A 1 90 ? -0.896 -7.199 9.765 1.00 91.12 90 LEU A CA 1
ATOM 661 C C . LEU A 1 90 ? -1.805 -7.038 10.980 1.00 91.12 90 LEU A C 1
ATOM 663 O O . LEU A 1 90 ? -2.847 -7.688 11.055 1.00 91.12 90 LEU A O 1
ATOM 667 N N . ASP A 1 91 ? -1.439 -6.144 11.891 1.00 93.25 91 ASP A N 1
ATOM 668 C CA . ASP A 1 91 ? -2.338 -5.669 12.941 1.00 93.25 91 ASP A CA 1
ATOM 669 C C . ASP A 1 91 ? -2.944 -4.331 12.505 1.00 93.25 91 ASP A C 1
ATOM 671 O O . ASP A 1 91 ? -2.249 -3.319 12.382 1.00 93.25 91 ASP A O 1
ATOM 675 N N . LEU A 1 92 ? -4.230 -4.348 12.154 1.00 94.44 92 LEU A N 1
ATOM 676 C CA . LEU A 1 92 ? -4.909 -3.219 11.527 1.00 94.44 92 LEU A CA 1
ATOM 677 C C . LEU A 1 92 ? -5.697 -2.424 12.569 1.00 94.44 92 LEU A C 1
ATOM 679 O O . LEU A 1 92 ? -6.611 -2.937 13.205 1.00 94.44 92 LEU A O 1
ATOM 683 N N . ALA A 1 93 ? -5.394 -1.136 12.700 1.00 95.88 93 ALA A N 1
ATOM 684 C CA . ALA A 1 93 ? -6.231 -0.192 13.436 1.00 95.88 93 ALA A CA 1
ATOM 685 C C . ALA A 1 93 ? -7.285 0.436 12.501 1.00 95.88 93 ALA A C 1
ATOM 687 O O . ALA A 1 93 ? -7.013 0.575 11.304 1.00 95.88 93 ALA A O 1
ATOM 688 N N . PRO A 1 94 ? -8.435 0.917 13.011 1.00 97.12 94 PRO A N 1
ATOM 689 C CA . PRO A 1 94 ? -9.391 1.662 12.194 1.00 97.12 94 PRO A CA 1
ATOM 690 C C . PRO A 1 94 ? -8.731 2.816 11.427 1.00 97.12 94 PRO A C 1
ATOM 692 O O . PRO A 1 94 ? -7.812 3.480 11.925 1.00 97.12 94 PRO A O 1
ATOM 695 N N . GLY A 1 95 ? -9.169 3.056 10.193 1.00 96.69 95 GLY A N 1
ATOM 696 C CA . GLY A 1 95 ? -8.726 4.188 9.376 1.00 96.69 95 GLY A CA 1
ATOM 697 C C . GLY A 1 95 ? -8.486 3.847 7.909 1.00 96.69 95 GLY A C 1
ATOM 698 O O . GLY A 1 95 ? -8.897 2.798 7.420 1.00 96.69 95 GLY A O 1
ATOM 699 N N . ASN A 1 96 ? -7.815 4.759 7.208 1.00 97.44 96 ASN A N 1
ATOM 700 C CA . ASN A 1 96 ? -7.584 4.659 5.770 1.00 97.44 96 ASN A CA 1
ATOM 701 C C . ASN A 1 96 ? -6.227 4.033 5.466 1.00 97.44 96 ASN A C 1
ATOM 703 O O . ASN A 1 96 ? -5.238 4.277 6.157 1.00 97.44 96 ASN A O 1
ATOM 707 N N . TYR A 1 97 ? -6.197 3.223 4.420 1.00 95.50 97 TYR A N 1
ATOM 708 C CA . TYR A 1 97 ? -5.036 2.470 3.980 1.00 95.50 97 TYR A CA 1
ATOM 709 C C . TYR A 1 97 ? -4.936 2.516 2.464 1.00 95.50 97 TYR A C 1
ATOM 711 O O . TYR A 1 97 ? -5.924 2.787 1.780 1.00 95.50 97 TYR A O 1
ATOM 719 N N . ALA A 1 98 ? -3.756 2.202 1.945 1.00 93.69 98 ALA A N 1
ATOM 720 C CA . ALA A 1 98 ? -3.550 1.975 0.527 1.00 93.69 98 ALA A CA 1
ATOM 721 C C . ALA A 1 98 ? -2.655 0.764 0.281 1.00 93.69 98 ALA A C 1
ATOM 723 O O . ALA A 1 98 ? -1.719 0.502 1.038 1.00 93.69 98 ALA A O 1
ATOM 724 N N . VAL A 1 99 ? -2.943 0.056 -0.809 1.00 91.00 99 VAL A N 1
ATOM 725 C CA . VAL A 1 99 ? -2.009 -0.858 -1.466 1.00 91.00 99 VAL A CA 1
ATOM 726 C C . VAL A 1 99 ? -1.378 -0.104 -2.628 1.00 91.00 99 VAL A C 1
ATOM 728 O O . VAL A 1 99 ? -2.086 0.504 -3.432 1.00 91.00 99 VAL A O 1
ATOM 731 N N . ILE A 1 100 ? -0.054 -0.136 -2.703 1.00 89.75 100 ILE A N 1
ATOM 732 C CA . ILE A 1 100 ? 0.745 0.473 -3.760 1.00 89.75 100 ILE A CA 1
ATOM 733 C C . ILE A 1 100 ? 1.550 -0.647 -4.397 1.00 89.75 100 ILE A C 1
ATOM 735 O O . ILE A 1 100 ? 2.328 -1.306 -3.708 1.00 89.75 100 ILE A O 1
ATOM 739 N N . ALA A 1 101 ? 1.382 -0.875 -5.692 1.00 86.81 101 ALA A N 1
ATOM 740 C CA . ALA A 1 101 ? 2.113 -1.916 -6.392 1.00 86.81 101 ALA A CA 1
ATOM 741 C C . ALA A 1 101 ? 2.668 -1.417 -7.717 1.00 86.81 101 ALA A C 1
ATOM 743 O O . ALA A 1 101 ? 2.181 -0.464 -8.319 1.00 86.81 101 ALA A O 1
ATOM 744 N N . SER A 1 102 ? 3.717 -2.084 -8.167 1.00 85.44 102 SER A N 1
ATOM 745 C CA . SER A 1 102 ? 4.233 -1.933 -9.517 1.00 85.44 102 SER A CA 1
ATOM 746 C C . SER A 1 102 ? 4.498 -3.326 -10.044 1.00 85.44 102 SER A C 1
ATOM 748 O O . SER A 1 102 ? 5.195 -4.091 -9.384 1.00 85.44 102 SER A O 1
ATOM 750 N N . VAL A 1 103 ? 3.887 -3.670 -11.171 1.00 82.56 103 VAL A N 1
ATOM 751 C CA . VAL A 1 103 ? 3.943 -5.005 -11.766 1.00 82.56 103 VAL A CA 1
ATOM 752 C C . VAL A 1 103 ? 4.487 -4.863 -13.185 1.00 82.56 103 VAL A C 1
ATOM 754 O O . VAL A 1 103 ? 4.097 -3.935 -13.892 1.00 82.56 103 VAL A O 1
ATOM 757 N N . GLY A 1 104 ? 5.449 -5.704 -13.566 1.00 76.94 104 GLY A N 1
ATOM 758 C CA . GLY A 1 104 ? 6.171 -5.616 -14.840 1.00 76.94 104 GLY A CA 1
ATOM 759 C C . GLY A 1 104 ? 7.093 -4.401 -14.989 1.00 76.94 104 GLY A C 1
ATOM 760 O O . GLY A 1 104 ? 7.621 -4.139 -16.071 1.00 76.94 104 GLY A O 1
ATOM 761 N N . ALA A 1 105 ? 7.300 -3.622 -13.923 1.00 72.25 105 ALA A N 1
ATOM 762 C CA . ALA A 1 105 ? 8.172 -2.455 -13.963 1.00 72.25 105 ALA A CA 1
ATOM 763 C C . ALA A 1 105 ? 9.637 -2.843 -13.727 1.00 72.25 105 ALA A C 1
ATOM 765 O O . ALA A 1 105 ? 9.980 -3.489 -12.741 1.00 72.25 105 ALA A O 1
ATOM 766 N N . GLN A 1 106 ? 10.535 -2.378 -14.594 1.00 64.75 106 GLN A N 1
ATOM 767 C CA . GLN A 1 106 ? 11.974 -2.505 -14.380 1.00 64.75 106 GLN A CA 1
ATOM 768 C C . GLN A 1 106 ? 12.501 -1.239 -13.693 1.00 64.75 106 GLN A C 1
ATOM 770 O O . GLN A 1 106 ? 12.543 -0.166 -14.291 1.00 64.75 106 GLN A O 1
ATOM 775 N N . GLY A 1 107 ? 12.912 -1.356 -12.429 1.00 65.44 107 GLY A N 1
ATOM 776 C CA . GLY A 1 107 ? 13.789 -0.378 -11.774 1.00 65.44 107 GLY A CA 1
ATOM 777 C C . GLY A 1 107 ? 13.180 0.424 -10.625 1.00 65.44 107 GLY A C 1
ATOM 778 O O . GLY A 1 107 ? 13.790 0.454 -9.559 1.00 65.44 107 GLY A O 1
ATOM 779 N N . LEU A 1 108 ? 12.014 1.064 -10.797 1.00 71.50 108 LEU A N 1
ATOM 780 C CA . LEU A 1 108 ? 11.441 1.922 -9.746 1.00 71.50 108 LEU A CA 1
ATOM 781 C C . LEU A 1 108 ? 10.271 1.232 -9.027 1.00 71.50 108 LEU A C 1
ATOM 783 O O . LEU A 1 108 ? 9.180 1.131 -9.604 1.00 71.50 108 LEU A O 1
ATOM 787 N N . PRO A 1 109 ? 10.465 0.762 -7.781 1.00 72.56 109 PRO A N 1
ATOM 788 C CA . PRO A 1 109 ? 9.412 0.081 -7.045 1.00 72.56 109 PRO A CA 1
ATOM 789 C C . PRO A 1 109 ? 8.274 1.055 -6.714 1.00 72.56 109 PRO A C 1
ATOM 791 O O . PRO A 1 109 ? 8.496 2.250 -6.530 1.00 72.56 109 PRO A O 1
ATOM 794 N N . TYR A 1 110 ? 7.048 0.531 -6.619 1.00 76.56 110 TYR A N 1
ATOM 795 C CA . TYR A 1 110 ? 5.870 1.285 -6.156 1.00 76.56 110 TYR A CA 1
ATOM 796 C C . TYR A 1 110 ? 5.525 2.532 -6.995 1.00 76.56 110 TYR A C 1
ATOM 798 O O . TYR A 1 110 ? 5.064 3.535 -6.463 1.00 76.56 110 TYR A O 1
ATOM 806 N N . SER A 1 111 ? 5.756 2.461 -8.306 1.00 74.25 111 SER A N 1
ATOM 807 C CA . SER A 1 111 ? 5.465 3.504 -9.307 1.00 74.25 111 SER A CA 1
ATOM 808 C C . SER A 1 111 ? 4.147 3.312 -10.061 1.00 74.25 111 SER A C 1
ATOM 810 O O . SER A 1 111 ? 3.787 4.153 -10.883 1.00 74.25 111 SER A O 1
ATOM 812 N N . GLY A 1 112 ? 3.476 2.182 -9.841 1.00 78.38 112 GLY A N 1
ATOM 813 C CA . GLY A 1 112 ? 2.344 1.743 -10.644 1.00 78.38 112 GLY A CA 1
ATOM 814 C C . GLY A 1 112 ? 1.000 2.093 -10.019 1.00 78.38 112 GLY A C 1
ATOM 815 O O . GLY A 1 112 ? 0.677 3.251 -9.761 1.00 78.38 112 GLY A O 1
ATOM 816 N N . LEU A 1 113 ? 0.185 1.064 -9.819 1.00 83.88 113 LEU A N 1
ATOM 817 C CA . LEU A 1 113 ? -1.199 1.199 -9.402 1.00 83.88 113 LEU A CA 1
ATOM 818 C C . LEU A 1 113 ? -1.310 1.458 -7.898 1.00 83.88 113 LEU A C 1
ATOM 820 O O . LEU A 1 113 ? -0.580 0.879 -7.089 1.00 83.88 113 LEU A O 1
ATOM 824 N N . THR A 1 114 ? -2.326 2.219 -7.511 1.00 90.50 114 THR A N 1
ATOM 825 C CA . THR A 1 114 ? -2.721 2.404 -6.114 1.00 90.50 114 THR A CA 1
ATOM 826 C C . THR A 1 114 ? -4.175 2.010 -5.903 1.00 90.50 114 THR A C 1
ATOM 828 O O . THR A 1 114 ? -5.021 2.149 -6.789 1.00 90.50 114 THR A O 1
ATOM 831 N N . LYS A 1 115 ? -4.491 1.518 -4.705 1.00 92.31 115 LYS A N 1
ATOM 832 C CA . LYS A 1 115 ? -5.874 1.307 -4.279 1.00 92.31 115 LYS A CA 1
ATOM 833 C C . LYS A 1 115 ? -6.033 1.586 -2.799 1.00 92.31 115 LYS A C 1
ATOM 835 O O . LYS A 1 115 ? -5.417 0.920 -1.969 1.00 92.31 115 LYS A O 1
ATOM 840 N N . SER A 1 116 ? -6.907 2.533 -2.482 1.00 94.19 116 SER A N 1
ATOM 841 C CA . SER A 1 116 ? -7.282 2.842 -1.104 1.00 94.19 116 SER A CA 1
ATOM 842 C C . SER A 1 116 ? -8.375 1.906 -0.587 1.00 94.19 116 SER A C 1
ATOM 844 O O . SER A 1 116 ? -9.252 1.480 -1.343 1.00 94.19 116 SER A O 1
ATOM 846 N N . PHE A 1 117 ? -8.346 1.624 0.713 1.00 94.31 117 PHE A N 1
ATOM 847 C CA . PHE A 1 117 ? -9.389 0.904 1.440 1.00 94.31 117 PHE A CA 1
ATOM 848 C C . PHE A 1 117 ? -9.516 1.438 2.870 1.00 94.31 117 PHE A C 1
ATOM 850 O O . PHE A 1 117 ? -8.593 2.056 3.404 1.00 94.31 117 PHE A O 1
ATOM 857 N N . THR A 1 118 ? -10.667 1.201 3.494 1.00 96.25 118 THR A N 1
ATOM 858 C CA . THR A 1 118 ? -10.937 1.628 4.871 1.00 96.25 118 THR A CA 1
ATOM 859 C C . THR A 1 118 ? -11.094 0.408 5.760 1.00 96.25 118 THR A C 1
ATOM 861 O O . THR A 1 118 ? -11.870 -0.497 5.455 1.00 96.25 118 THR A O 1
ATOM 864 N N . VAL A 1 119 ? -10.370 0.416 6.873 1.00 96.12 119 VAL A N 1
ATOM 865 C CA . VAL A 1 119 ? -10.532 -0.535 7.969 1.00 96.12 119 VAL A CA 1
ATOM 866 C C . VAL A 1 119 ? -11.528 0.056 8.960 1.00 96.12 119 VAL A C 1
ATOM 868 O O . VAL A 1 119 ? -11.324 1.181 9.431 1.00 96.12 119 VAL A O 1
ATOM 871 N N . LYS A 1 120 ? -12.604 -0.684 9.239 1.00 90.44 120 LYS A N 1
ATOM 872 C CA . LYS A 1 120 ? -13.649 -0.300 10.202 1.00 90.44 120 LYS A CA 1
ATOM 873 C C . LYS A 1 120 ? -13.334 -0.804 11.605 1.00 90.44 120 LYS A C 1
ATOM 875 O O . LYS A 1 120 ? -12.884 -1.966 11.723 1.00 90.44 120 LYS A O 1
#

Secondary structure (DSSP, 8-state):
-PPEEEEE-SS-EE---B-SEEEEEEEEE-SS-SBEEEEEEEE-TT--HHHHHHHHHHHHTT---SS--SEEEEE----SB-SS-EEEEEEEPSEEEEEEEEES-SS-TT-SEEEEEEE-